Protein AF-A0A915BF65-F1 (afdb_monomer)

Secondary structure (DSSP, 8-state):
--EE-S-S-S----EEEEE--TTEEEEEE-SEEEPPPP--SS-SSEE------EEEEES-STT--EEEEE-

Organism: Parascaris univalens (NCBI:txid6257)

Mean predicted aligned error: 3.49 Å

Foldseek 3Di:
DFKDADDPALQDKKKKAKDADDFKDWPDFDGIDMFDGAHDPPDRMHTRVDDGDTDMDGPDPPRDMDMDMDD

Radius of gyration: 15.05 Å; Cα contacts (8 Å, |Δi|>4): 146; chains: 1; bounding box: 31×12×45 Å

InterPro domains:
  IPR010796 B9-type C2 domain [PF07162] (1-71)
  IPR010796 B9-type C2 domain [PS51381] (1-71)
  IPR010796 B9-type C2 domain [PTHR12968] (1-71)

Struc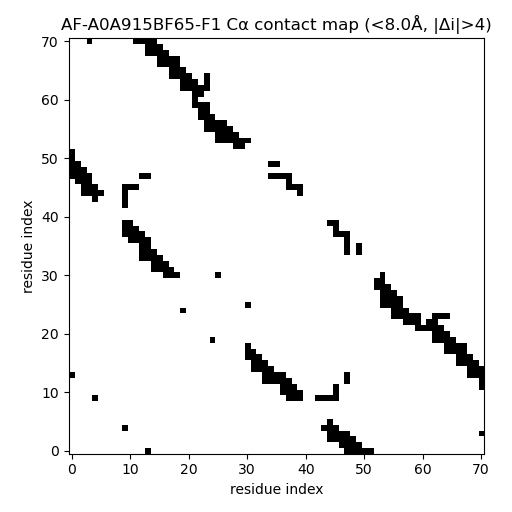ture (mmCIF, N/CA/C/O backbone):
data_AF-A0A915BF65-F1
#
_entry.id   AF-A0A915BF65-F1
#
loop_
_atom_site.group_PDB
_atom_site.id
_atom_site.type_symbol
_atom_site.label_atom_id
_atom_site.label_alt_id
_atom_site.label_comp_id
_atom_site.label_asym_id
_atom_site.label_entity_id
_atom_site.label_seq_id
_atom_site.pdbx_PDB_ins_code
_atom_site.Cartn_x
_atom_site.Cartn_y
_atom_site.Cartn_z
_atom_site.occupancy
_atom_site.B_iso_or_equiv
_atom_site.auth_seq_id
_atom_site.auth_comp_id
_atom_site.auth_asym_id
_atom_site.auth_atom_id
_atom_site.pdbx_PDB_model_num
ATOM 1 N N . ILE A 1 1 ? 0.839 5.739 -3.858 1.00 87.88 1 ILE A N 1
ATOM 2 C CA . ILE A 1 1 ? 2.133 5.107 -4.215 1.00 87.88 1 ILE A CA 1
ATOM 3 C C . ILE A 1 1 ? 2.514 5.657 -5.580 1.00 87.88 1 ILE A C 1
ATOM 5 O O . ILE A 1 1 ? 1.712 5.513 -6.492 1.00 87.88 1 ILE A O 1
ATOM 9 N N . GLU A 1 2 ? 3.621 6.394 -5.682 1.00 91.25 2 GLU A N 1
ATOM 10 C CA . GLU A 1 2 ? 3.922 7.226 -6.861 1.00 91.25 2 GLU A CA 1
ATOM 11 C C . GLU A 1 2 ? 4.701 6.460 -7.933 1.00 91.25 2 GLU A C 1
ATOM 13 O O . GLU A 1 2 ? 4.159 6.242 -9.014 1.00 91.25 2 GLU A O 1
ATOM 18 N N . SER A 1 3 ? 5.917 6.005 -7.626 1.00 94.19 3 SER A N 1
ATOM 19 C CA . SER A 1 3 ? 6.793 5.319 -8.581 1.00 94.19 3 SER A CA 1
ATOM 20 C C . SER A 1 3 ? 7.843 4.427 -7.902 1.00 94.19 3 SER A C 1
ATOM 22 O O . SER A 1 3 ? 7.966 4.430 -6.672 1.00 94.19 3 SER A O 1
ATOM 24 N N . ALA A 1 4 ? 8.586 3.661 -8.704 1.00 94.62 4 ALA A N 1
ATOM 25 C CA . ALA A 1 4 ? 9.761 2.888 -8.301 1.00 94.62 4 ALA A CA 1
ATOM 26 C C . ALA A 1 4 ? 10.892 3.002 -9.341 1.00 94.62 4 ALA A C 1
ATOM 28 O O . ALA A 1 4 ? 10.634 3.050 -10.544 1.00 94.62 4 ALA A O 1
ATOM 29 N N . THR A 1 5 ? 12.138 3.017 -8.862 1.00 93.62 5 THR A N 1
ATOM 30 C CA . THR A 1 5 ? 13.379 3.073 -9.658 1.00 93.62 5 THR A CA 1
ATOM 31 C C . THR A 1 5 ? 14.364 2.010 -9.176 1.00 93.62 5 THR A C 1
ATOM 33 O O . THR A 1 5 ? 14.143 1.391 -8.136 1.00 93.62 5 THR A O 1
ATOM 36 N N . ASP A 1 6 ? 15.458 1.808 -9.915 1.00 92.56 6 ASP A N 1
ATOM 37 C CA . ASP A 1 6 ? 16.561 0.905 -9.542 1.00 92.56 6 ASP A CA 1
ATOM 38 C C . ASP A 1 6 ? 16.191 -0.592 -9.508 1.00 92.56 6 ASP A C 1
ATOM 40 O O . ASP A 1 6 ? 16.817 -1.395 -8.812 1.00 92.56 6 ASP A O 1
ATOM 44 N N . PHE A 1 7 ? 15.198 -0.991 -10.308 1.00 91.88 7 PHE A N 1
ATOM 45 C CA . PHE A 1 7 ? 14.870 -2.392 -10.572 1.00 91.88 7 PHE A CA 1
ATOM 46 C C . PHE A 1 7 ? 15.446 -2.838 -11.925 1.00 91.88 7 PHE A C 1
ATOM 48 O O . PHE A 1 7 ? 15.533 -2.030 -12.847 1.00 91.88 7 PHE A O 1
ATOM 55 N N . PRO A 1 8 ? 15.805 -4.126 -12.095 1.00 90.44 8 PRO A N 1
ATOM 56 C CA . PRO A 1 8 ? 16.292 -4.643 -13.379 1.00 90.44 8 PRO A CA 1
ATOM 57 C C . PRO A 1 8 ? 15.270 -4.559 -14.524 1.00 90.44 8 PRO A C 1
ATOM 59 O O . PRO A 1 8 ? 15.649 -4.671 -15.686 1.00 90.44 8 PRO A O 1
ATOM 62 N N . ASP A 1 9 ? 13.986 -4.426 -14.187 1.00 88.50 9 ASP A N 1
ATOM 63 C CA . ASP A 1 9 ? 12.865 -4.306 -15.112 1.00 88.50 9 ASP A CA 1
ATOM 64 C C . ASP A 1 9 ? 11.852 -3.296 -14.543 1.00 88.50 9 ASP A C 1
ATOM 66 O O . ASP A 1 9 ? 11.623 -3.268 -13.333 1.00 88.50 9 ASP A O 1
ATOM 70 N N . CYS A 1 10 ? 11.242 -2.483 -15.409 1.00 89.31 10 CYS A N 1
ATOM 71 C CA . CYS A 1 10 ? 10.209 -1.504 -15.053 1.00 89.31 10 CYS A CA 1
ATOM 72 C C . CYS A 1 10 ? 8.784 -2.068 -15.172 1.00 89.31 10 CYS A C 1
ATOM 74 O O . CYS A 1 10 ? 7.812 -1.358 -14.923 1.00 89.31 10 CYS A O 1
ATOM 76 N N . ARG A 1 11 ? 8.644 -3.359 -15.506 1.00 93.44 11 ARG A N 1
ATOM 77 C CA . ARG A 1 11 ? 7.368 -4.091 -15.491 1.00 93.44 11 ARG A CA 1
ATOM 78 C C . ARG A 1 11 ? 6.929 -4.425 -14.064 1.00 93.44 11 ARG A C 1
ATOM 80 O O . ARG A 1 11 ? 6.935 -5.585 -13.649 1.00 93.44 11 ARG A O 1
ATOM 87 N N . LEU A 1 12 ? 6.583 -3.397 -13.300 1.00 95.94 12 LEU A N 1
ATOM 88 C CA . LEU A 1 12 ? 6.391 -3.484 -11.854 1.00 95.94 12 LEU A CA 1
ATOM 89 C C . LEU A 1 12 ? 4.955 -3.166 -11.452 1.00 95.94 12 LEU A C 1
ATOM 91 O O . LEU A 1 12 ? 4.264 -2.368 -12.079 1.00 95.94 12 LEU A O 1
ATOM 95 N N . PHE A 1 13 ? 4.526 -3.757 -10.345 1.00 96.50 13 PHE A N 1
ATOM 96 C CA . PHE A 1 13 ? 3.378 -3.308 -9.566 1.00 96.50 13 PHE A CA 1
ATOM 97 C C . PHE A 1 13 ? 3.803 -3.253 -8.103 1.00 96.50 13 PHE A C 1
ATOM 99 O O . PHE A 1 13 ? 4.729 -3.946 -7.692 1.00 96.50 13 PHE A O 1
ATOM 106 N N . CYS A 1 14 ? 3.093 -2.475 -7.298 1.00 96.94 14 CYS A N 1
ATOM 107 C CA . CYS A 1 14 ? 3.329 -2.417 -5.870 1.00 96.94 14 CYS A CA 1
ATOM 108 C C . CYS A 1 14 ? 2.172 -3.072 -5.116 1.00 96.94 14 CYS A C 1
ATOM 110 O O . CYS A 1 14 ? 1.010 -2.714 -5.312 1.00 96.94 14 CYS A O 1
ATOM 112 N N . LYS A 1 15 ? 2.479 -3.992 -4.203 1.00 97.88 15 LYS A N 1
ATOM 113 C CA . LYS A 1 15 ? 1.542 -4.465 -3.179 1.00 97.88 15 LYS A CA 1
ATOM 114 C C . LYS A 1 15 ? 1.641 -3.598 -1.942 1.00 97.88 15 LYS A C 1
ATOM 116 O O . LYS A 1 15 ? 2.723 -3.139 -1.574 1.00 97.88 15 LYS A O 1
ATOM 121 N N . TRP A 1 16 ? 0.514 -3.408 -1.278 1.00 97.81 16 TRP A N 1
ATOM 122 C CA . TRP A 1 16 ? 0.459 -2.672 -0.029 1.00 97.81 16 TRP A CA 1
ATOM 123 C C . TRP A 1 16 ? -0.506 -3.333 0.951 1.00 97.81 16 TRP A C 1
ATOM 125 O O . TRP A 1 16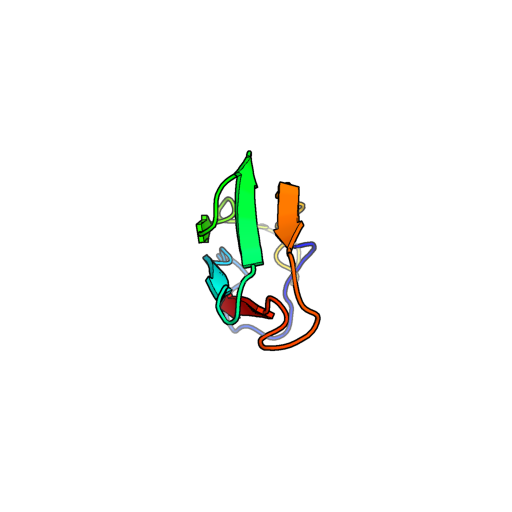 ? -1.463 -3.994 0.552 1.00 97.81 16 TRP A O 1
ATOM 135 N N . ASN A 1 17 ? -0.239 -3.170 2.244 1.00 97.94 17 ASN A N 1
ATOM 136 C CA . ASN A 1 17 ? -1.183 -3.514 3.302 1.00 97.94 17 ASN A CA 1
ATOM 137 C C . ASN A 1 17 ? -1.026 -2.595 4.515 1.00 97.94 17 ASN A C 1
ATO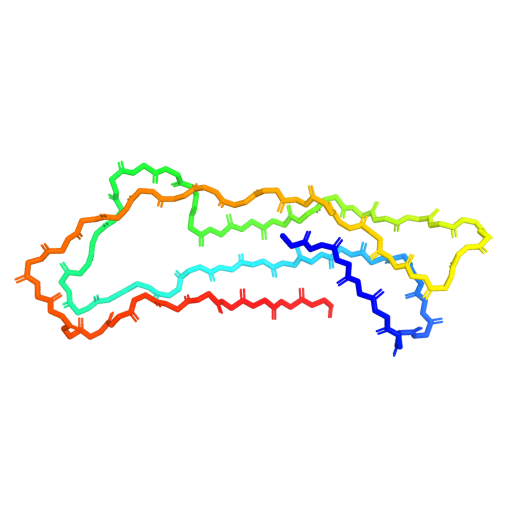M 139 O O . ASN A 1 17 ? 0.040 -2.024 4.751 1.00 97.94 17 ASN A O 1
ATOM 143 N N . LEU A 1 18 ? -2.091 -2.478 5.297 1.00 97.25 18 LEU A N 1
ATOM 144 C CA . LEU A 1 18 ? -2.141 -1.774 6.563 1.00 97.25 18 LEU A CA 1
ATOM 145 C C . LEU A 1 18 ? -2.115 -2.774 7.715 1.00 97.25 18 LEU A C 1
ATOM 147 O O . LEU A 1 18 ? -3.058 -3.531 7.939 1.00 97.25 18 LEU A O 1
ATOM 151 N N . GLN A 1 19 ? -1.053 -2.715 8.512 1.00 95.94 19 GLN A N 1
ATOM 152 C CA . GLN A 1 19 ? -1.022 -3.343 9.825 1.00 95.94 19 GLN A CA 1
ATOM 153 C C . GLN A 1 19 ? -1.668 -2.416 10.848 1.00 95.94 19 GLN A C 1
ATOM 155 O O . GLN A 1 19 ? -1.141 -1.350 11.174 1.00 95.94 19 GLN A O 1
ATOM 160 N N . ILE A 1 20 ? -2.812 -2.851 11.368 1.00 94.12 20 ILE A N 1
ATOM 161 C CA . ILE A 1 20 ? -3.640 -2.108 12.316 1.00 94.12 20 ILE A CA 1
ATOM 162 C C . ILE A 1 20 ? -3.789 -2.957 13.583 1.00 94.12 20 ILE A C 1
ATOM 164 O O . ILE A 1 20 ? -4.028 -4.161 13.513 1.00 94.12 20 ILE A O 1
ATOM 168 N N . GLY A 1 21 ? -3.638 -2.341 14.754 1.00 89.81 21 GLY A N 1
ATOM 169 C CA . GLY A 1 21 ? -3.759 -3.020 16.042 1.00 89.81 21 GLY A CA 1
ATOM 170 C C . GLY A 1 21 ? -4.005 -2.033 17.177 1.00 89.81 21 GLY A C 1
ATOM 171 O O . GLY A 1 21 ? -4.333 -0.879 16.941 1.00 89.81 21 GLY A O 1
ATOM 172 N N . GLY A 1 22 ? -3.875 -2.478 18.427 1.00 87.75 22 GLY A N 1
ATOM 173 C CA . GLY A 1 22 ? -3.782 -1.571 19.578 1.00 87.75 22 GLY A CA 1
ATOM 174 C C . GLY A 1 22 ? -4.966 -0.628 19.811 1.00 87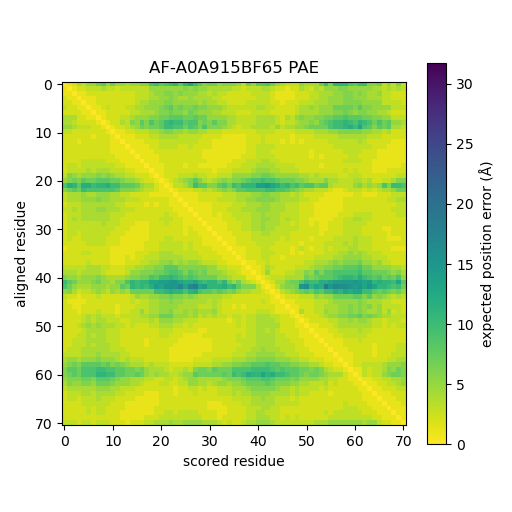.75 22 GLY A C 1
ATOM 175 O O . GLY A 1 22 ? -4.761 0.399 20.431 1.00 87.75 22 GLY A O 1
ATOM 176 N N . GLY A 1 23 ? -6.183 -0.946 19.353 1.00 92.69 23 GLY A N 1
ATOM 177 C CA . GLY A 1 23 ? -7.382 -0.114 19.558 1.00 92.69 23 GLY A CA 1
ATOM 178 C C . GLY A 1 23 ? -7.785 0.760 18.366 1.00 92.69 23 GLY A C 1
ATOM 179 O O . GLY A 1 23 ? -8.794 1.465 18.449 1.00 92.69 23 GLY A O 1
ATOM 180 N N . TRP A 1 24 ? -7.042 0.669 17.262 1.00 96.31 24 TRP A N 1
ATOM 181 C CA . TRP A 1 24 ? -7.420 1.210 15.961 1.00 96.31 24 TRP A CA 1
ATOM 182 C C . TRP A 1 24 ? -8.424 0.295 15.255 1.00 96.31 24 TRP A C 1
ATOM 184 O O . TRP A 1 24 ? -8.336 -0.930 15.352 1.00 96.31 24 TRP A O 1
ATOM 194 N N . ARG A 1 25 ? -9.374 0.886 14.528 1.00 95.56 25 ARG A N 1
ATOM 195 C CA . ARG A 1 25 ? -10.325 0.171 13.668 1.00 95.56 25 ARG A CA 1
ATOM 196 C C . ARG A 1 25 ? -10.463 0.860 12.317 1.00 95.56 25 ARG A C 1
ATOM 198 O O . ARG A 1 25 ? -10.392 2.087 12.243 1.00 95.56 25 ARG A O 1
ATOM 205 N N . VAL A 1 26 ? -10.746 0.066 11.294 1.00 97.06 26 VAL A N 1
ATOM 206 C CA . VAL A 1 26 ? -11.146 0.556 9.973 1.00 97.06 26 VAL A CA 1
ATOM 207 C C . VAL A 1 26 ? -12.619 0.926 10.018 1.00 97.06 26 VAL A C 1
ATOM 209 O O . VAL A 1 26 ? -13.447 0.147 10.491 1.00 97.06 26 VAL A O 1
ATOM 212 N N . VAL A 1 27 ? -12.927 2.142 9.588 1.00 98.06 27 VAL A N 1
ATOM 213 C CA . VAL A 1 27 ? -14.294 2.622 9.381 1.00 98.06 27 VAL A CA 1
ATOM 214 C C . VAL A 1 27 ? -14.699 2.379 7.931 1.00 98.06 27 VAL A C 1
ATOM 216 O O . VAL A 1 27 ? -15.797 1.891 7.688 1.00 98.06 27 VAL A O 1
ATOM 219 N N . GLU A 1 28 ? -13.799 2.685 6.996 1.00 98.31 28 GLU A N 1
ATOM 220 C CA . GLU A 1 28 ? -14.016 2.575 5.554 1.00 98.31 28 GLU A CA 1
ATOM 221 C C . GLU A 1 28 ? -12.670 2.472 4.821 1.00 98.31 28 GLU A C 1
ATOM 223 O O . GLU A 1 28 ? -11.637 2.891 5.353 1.00 98.31 28 GLU A O 1
ATOM 228 N N . GLY A 1 29 ? -12.697 1.937 3.602 1.00 97.19 29 GLY A N 1
ATOM 229 C CA . GLY A 1 29 ? -11.525 1.747 2.752 1.00 97.19 29 GLY A CA 1
ATOM 230 C C . GLY A 1 29 ? 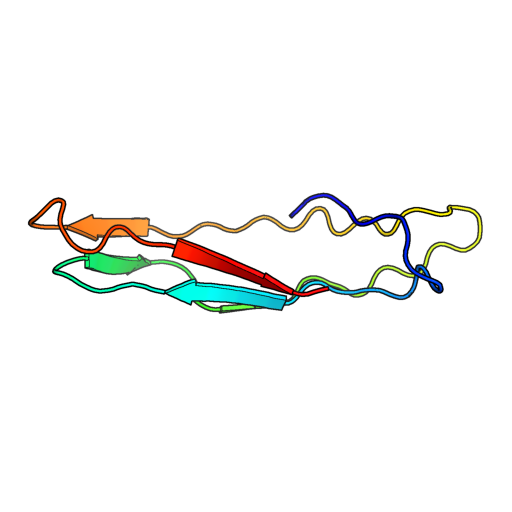-10.942 0.339 2.844 1.00 97.19 29 GLY A C 1
ATOM 231 O O . GLY A 1 29 ? -11.318 -0.470 3.696 1.00 97.19 29 GLY A O 1
ATOM 232 N N . GLU A 1 30 ? -10.024 0.044 1.931 1.00 97.62 30 GLU A N 1
ATOM 233 C CA . GLU A 1 30 ? -9.346 -1.249 1.865 1.00 97.62 30 GLU A CA 1
ATOM 234 C C . GLU A 1 30 ? -8.091 -1.251 2.743 1.00 97.62 30 GLU A C 1
ATOM 236 O O . GLU A 1 30 ? -7.394 -0.247 2.873 1.00 97.62 30 GLU A O 1
ATOM 241 N N . THR A 1 31 ? -7.782 -2.386 3.367 1.00 97.06 31 THR A N 1
ATOM 242 C CA . THR A 1 31 ? -6.569 -2.531 4.189 1.00 97.06 31 THR A CA 1
ATOM 243 C C . THR A 1 31 ? -5.423 -3.199 3.460 1.00 97.06 31 THR A C 1
ATOM 245 O O . THR A 1 31 ? -4.334 -3.288 4.011 1.00 97.06 31 THR A O 1
ATOM 248 N N . GLU A 1 32 ? -5.645 -3.704 2.259 1.00 97.94 32 GLU A N 1
ATOM 249 C CA . GLU A 1 32 ? -4.621 -4.314 1.428 1.00 97.94 32 GLU A CA 1
ATOM 250 C C . GLU A 1 32 ? -5.023 -4.203 -0.031 1.00 97.94 32 GLU A C 1
ATOM 252 O O . GLU A 1 32 ? -6.206 -4.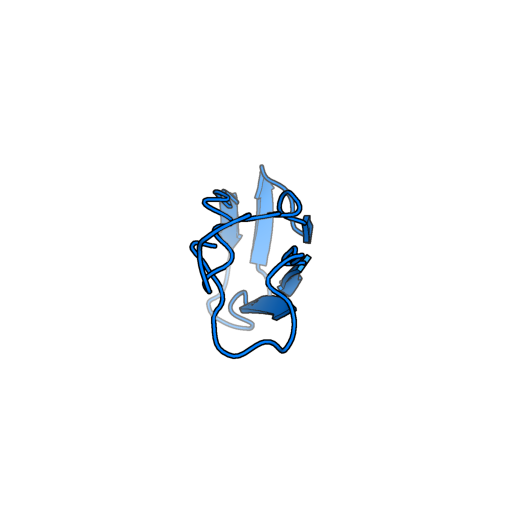123 -0.349 1.00 97.94 32 GLU A O 1
ATOM 257 N N . GLY A 1 33 ? -4.032 -4.210 -0.911 1.00 97.44 33 GLY A N 1
ATOM 258 C CA . GLY A 1 33 ? -4.279 -4.105 -2.333 1.00 97.44 33 GLY A CA 1
ATOM 259 C C . GLY A 1 33 ? -3.000 -4.146 -3.148 1.00 97.44 33 GLY A C 1
ATOM 260 O O . GLY A 1 33 ? -1.899 -4.415 -2.651 1.00 97.44 33 GLY A O 1
ATOM 261 N N . GLN A 1 34 ? -3.163 -3.871 -4.435 1.00 97.38 34 GLN A N 1
ATOM 26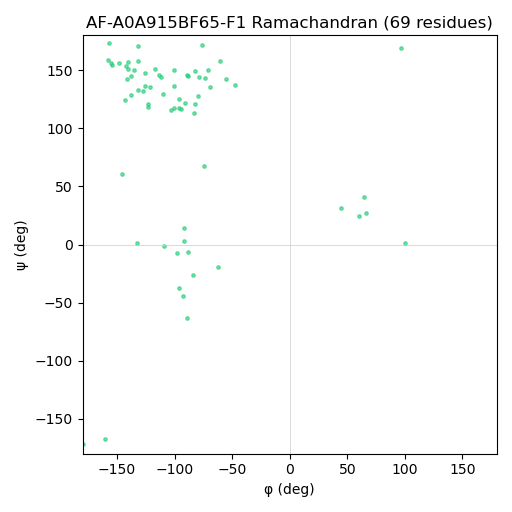2 C CA . GLN A 1 34 ? -2.059 -3.712 -5.365 1.00 97.38 34 GLN A CA 1
ATOM 263 C C . GLN A 1 34 ? -2.354 -2.595 -6.361 1.00 97.38 34 GLN A C 1
ATOM 265 O O . GLN A 1 34 ? -3.511 -2.318 -6.675 1.00 97.38 34 GLN A O 1
ATOM 270 N N . THR A 1 35 ? -1.301 -1.981 -6.881 1.00 97.06 35 THR A N 1
ATOM 271 C CA . THR A 1 35 ? -1.401 -1.021 -7.981 1.00 97.06 35 THR A CA 1
ATOM 272 C C . THR A 1 35 ? -1.633 -1.745 -9.305 1.00 97.06 35 THR A C 1
ATOM 274 O O . THR A 1 35 ? -1.514 -2.972 -9.398 1.00 97.06 35 THR A O 1
ATOM 277 N N . GLN A 1 36 ? -1.908 -0.987 -10.366 1.00 95.19 36 GLN A N 1
ATOM 278 C CA . GLN A 1 36 ? -1.710 -1.504 -11.714 1.00 95.19 36 GLN A CA 1
ATOM 279 C C . GLN A 1 36 ? -0.237 -1.876 -11.939 1.00 95.19 36 GLN A C 1
ATOM 281 O O . GLN A 1 36 ? 0.657 -1.371 -11.251 1.00 95.19 36 GLN A O 1
ATOM 286 N N . THR A 1 37 ? -0.003 -2.753 -12.913 1.00 95.88 37 THR A N 1
ATOM 287 C CA . THR A 1 37 ? 1.338 -3.010 -13.439 1.00 95.88 37 THR A CA 1
ATOM 288 C C . THR A 1 37 ? 1.677 -1.933 -14.454 1.00 95.88 37 THR A C 1
ATOM 290 O O . THR A 1 37 ? 0.954 -1.793 -15.442 1.00 95.88 37 THR A O 1
ATOM 293 N N . ASP A 1 38 ? 2.750 -1.191 -14.208 1.00 95.31 38 ASP A N 1
ATOM 294 C CA . ASP A 1 38 ? 3.306 -0.292 -15.209 1.00 95.31 38 ASP A CA 1
ATOM 295 C C . ASP A 1 38 ? 4.210 -1.061 -16.178 1.00 95.31 38 ASP A C 1
ATOM 297 O O . ASP A 1 38 ? 4.774 -2.099 -15.828 1.00 95.31 38 ASP A O 1
ATOM 301 N N . LEU A 1 39 ? 4.277 -0.599 -17.424 1.00 91.69 39 LEU A N 1
ATOM 302 C CA . LEU A 1 39 ? 4.979 -1.249 -18.533 1.00 91.69 39 LEU A CA 1
ATOM 303 C C . LEU A 1 39 ? 5.573 -0.179 -19.473 1.00 91.69 39 LEU A C 1
ATOM 305 O O . LEU A 1 39 ? 5.173 -0.115 -20.639 1.00 91.69 39 LEU A O 1
ATOM 309 N N . PRO A 1 40 ? 6.479 0.690 -18.995 1.00 88.31 40 PRO A N 1
ATOM 310 C CA . PRO A 1 40 ? 7.005 1.771 -19.818 1.00 88.31 40 PRO A CA 1
ATOM 311 C C . PRO A 1 40 ? 7.913 1.224 -20.929 1.00 88.31 40 PRO A C 1
ATOM 313 O O . PRO A 1 40 ? 8.755 0.359 -20.697 1.00 88.31 40 PRO A O 1
ATOM 316 N N . GLU A 1 41 ? 7.756 1.738 -22.153 1.00 85.25 41 GLU A N 1
ATOM 317 C CA . GLU A 1 41 ? 8.595 1.338 -23.298 1.00 85.25 41 GLU A CA 1
ATOM 318 C C . GLU A 1 41 ? 9.929 2.099 -23.363 1.00 85.25 41 GLU A C 1
ATOM 320 O O . GLU A 1 41 ? 10.902 1.590 -23.918 1.00 85.25 41 GLU A O 1
ATOM 325 N N . TYR A 1 42 ? 9.979 3.316 -22.812 1.00 83.81 42 TYR A N 1
ATOM 326 C CA . TYR A 1 42 ? 11.105 4.244 -22.982 1.00 83.81 42 TYR A CA 1
ATOM 327 C C . TYR A 1 42 ? 11.599 4.880 -21.677 1.00 83.81 42 TYR A C 1
ATOM 329 O O . TYR A 1 42 ? 12.512 5.703 -21.714 1.00 83.81 42 TYR A O 1
ATOM 337 N N . GLU A 1 43 ? 11.001 4.535 -20.537 1.00 82.38 43 GLU A N 1
ATOM 338 C CA . GLU A 1 43 ? 11.332 5.113 -19.233 1.00 82.38 43 GLU A CA 1
ATOM 339 C C . GLU A 1 43 ? 11.985 4.057 -18.336 1.00 82.38 43 GLU A C 1
ATOM 341 O O . GLU A 1 43 ? 11.625 2.884 -18.379 1.00 82.38 43 GLU A O 1
ATOM 346 N N . GLU A 1 44 ? 12.944 4.483 -17.512 1.00 87.12 44 GLU A N 1
ATOM 347 C CA . GLU A 1 44 ? 13.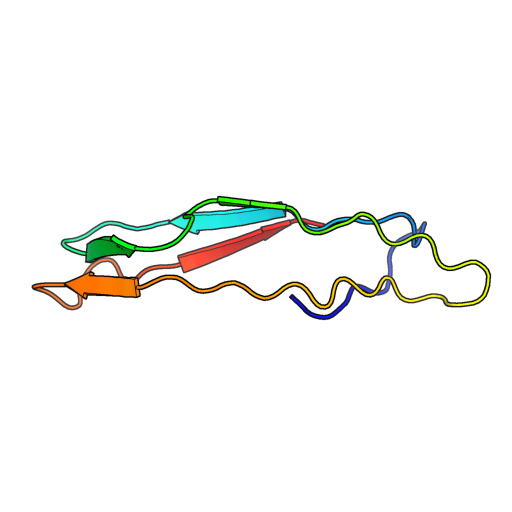623 3.634 -16.516 1.00 87.12 44 GLU A CA 1
ATOM 348 C C . GLU A 1 44 ? 12.931 3.688 -15.137 1.00 87.12 44 GLU A C 1
ATOM 350 O O . GLU A 1 44 ? 13.500 3.304 -14.114 1.00 87.12 44 GLU A O 1
ATOM 355 N N . VAL A 1 45 ? 11.704 4.213 -15.098 1.00 92.94 45 VAL A N 1
ATOM 356 C CA . VAL A 1 45 ? 10.907 4.430 -13.888 1.00 92.94 45 VAL A CA 1
ATOM 357 C C . VAL A 1 45 ? 9.544 3.783 -14.088 1.00 92.94 45 VAL A C 1
ATOM 359 O O . VAL A 1 45 ? 8.903 4.026 -15.103 1.00 92.94 45 VAL A O 1
ATOM 362 N N . ALA A 1 46 ? 9.084 3.000 -13.111 1.00 94.19 46 ALA A N 1
ATOM 363 C CA . ALA A 1 46 ? 7.715 2.493 -13.093 1.00 94.19 46 ALA A CA 1
ATOM 364 C C . ALA A 1 46 ? 6.810 3.466 -12.327 1.00 94.19 46 ALA A C 1
ATOM 366 O O . ALA A 1 46 ? 7.053 3.725 -11.145 1.00 94.19 46 ALA A O 1
ATOM 367 N N . TYR A 1 47 ? 5.760 3.984 -12.959 1.00 94.00 47 TYR A N 1
ATOM 368 C CA . TYR A 1 47 ? 4.784 4.895 -12.365 1.00 94.00 47 TYR A CA 1
ATOM 369 C C . TYR A 1 47 ? 3.503 4.164 -11.955 1.00 94.00 47 TYR A C 1
ATOM 371 O O . TYR A 1 47 ? 2.740 3.653 -12.773 1.00 94.00 47 TYR A O 1
ATOM 379 N N . PHE A 1 48 ? 3.208 4.181 -10.657 1.00 94.00 48 PHE A N 1
ATOM 380 C CA . PHE A 1 48 ? 2.001 3.567 -10.111 1.00 94.00 48 PHE A CA 1
ATOM 381 C C . PHE A 1 48 ? 0.860 4.566 -9.928 1.00 94.00 48 PHE A C 1
ATOM 383 O O . PHE A 1 48 ? -0.291 4.199 -10.123 1.00 94.00 48 PHE A O 1
ATOM 390 N N . SER A 1 49 ? 1.128 5.812 -9.523 1.00 91.12 49 SER A N 1
ATOM 391 C CA . SER A 1 49 ? 0.100 6.859 -9.330 1.00 91.12 49 SER A CA 1
ATOM 392 C C . SER A 1 49 ? -1.174 6.394 -8.591 1.00 91.12 49 SER A C 1
ATOM 394 O O . SER A 1 49 ? -2.278 6.865 -8.863 1.00 91.12 49 SER A O 1
ATOM 396 N N . HIS A 1 50 ? -1.039 5.436 -7.669 1.00 93.19 50 HIS A N 1
ATOM 397 C CA . HIS A 1 50 ? -2.179 4.732 -7.085 1.00 93.19 50 HIS A CA 1
ATOM 398 C C . HIS A 1 50 ? -2.576 5.377 -5.750 1.00 93.19 50 HIS A C 1
ATOM 400 O O . HIS A 1 50 ? -1.746 5.389 -4.823 1.00 93.19 50 HIS A O 1
ATOM 406 N N . PRO A 1 51 ? -3.798 5.930 -5.625 1.00 94.56 51 PRO A N 1
ATOM 407 C CA . PRO A 1 51 ? -4.277 6.491 -4.371 1.00 94.56 51 PRO A CA 1
ATOM 408 C C . PRO A 1 51 ? -4.618 5.373 -3.380 1.00 94.56 51 PRO A C 1
ATOM 410 O O . PRO A 1 51 ? -5.145 4.334 -3.761 1.00 94.56 51 PRO A O 1
ATOM 413 N N . VAL A 1 52 ? -4.333 5.606 -2.100 1.00 95.12 52 VAL A N 1
ATOM 414 C CA . VAL A 1 52 ? -4.789 4.755 -0.995 1.00 95.12 52 VAL A CA 1
ATOM 415 C C . VAL A 1 52 ? -5.562 5.657 -0.046 1.00 95.12 52 VAL A C 1
ATOM 417 O O . VAL A 1 52 ? -4.992 6.611 0.482 1.00 95.12 52 VAL A O 1
ATOM 420 N N . ASP A 1 53 ? -6.847 5.367 0.138 1.00 96.81 53 ASP A N 1
ATOM 421 C CA . ASP A 1 53 ? -7.737 6.111 1.027 1.00 96.81 53 ASP A CA 1
ATOM 422 C C . ASP A 1 53 ? -8.355 5.158 2.050 1.00 96.81 53 ASP A C 1
ATOM 424 O O . ASP A 1 53 ? -8.982 4.159 1.688 1.00 96.81 53 ASP A O 1
ATOM 428 N N . VAL A 1 54 ? -8.114 5.436 3.333 1.00 97.06 54 VAL A N 1
ATOM 429 C CA . VAL A 1 54 ? -8.559 4.597 4.448 1.00 97.06 54 VAL A CA 1
ATOM 430 C C . VAL A 1 54 ? -8.960 5.474 5.620 1.00 97.06 54 VAL A C 1
ATOM 432 O O . VAL A 1 54 ? -8.168 6.253 6.156 1.00 97.06 54 VAL A O 1
ATOM 435 N N . HIS A 1 55 ? -10.189 5.283 6.082 1.00 97.81 55 HIS A N 1
ATOM 436 C CA . HIS A 1 55 ? -10.730 5.977 7.236 1.00 97.81 55 HIS A CA 1
ATOM 437 C C . HIS A 1 55 ? -10.538 5.121 8.489 1.00 97.81 55 HIS A C 1
ATOM 439 O O . HIS A 1 55 ? -11.114 4.039 8.623 1.00 97.81 55 HIS A O 1
ATOM 445 N N . LEU A 1 56 ? -9.751 5.623 9.442 1.00 97.06 56 LEU A N 1
ATOM 446 C CA . LEU A 1 56 ? -9.485 4.956 10.714 1.00 97.06 56 LEU A CA 1
ATOM 447 C C . LEU A 1 56 ? -10.073 5.723 11.899 1.00 97.06 56 LEU A C 1
ATOM 449 O O . LEU A 1 56 ? -10.062 6.951 11.941 1.00 97.06 56 LEU A O 1
ATOM 453 N N . ALA A 1 57 ? -10.518 4.981 12.910 1.00 97.12 57 ALA A N 1
ATOM 454 C CA . ALA A 1 57 ? -10.901 5.525 14.208 1.00 97.12 57 ALA A CA 1
ATOM 455 C C . ALA A 1 57 ? -10.127 4.818 15.325 1.00 97.12 57 ALA A C 1
ATOM 457 O O . ALA A 1 57 ? -9.858 3.620 15.237 1.00 97.12 57 ALA A O 1
ATOM 458 N N . THR A 1 58 ? -9.817 5.535 16.406 1.00 97.25 58 THR A N 1
ATOM 459 C CA . THR A 1 58 ? -9.133 4.958 17.567 1.00 97.25 58 THR A CA 1
ATOM 460 C C . THR A 1 58 ? -9.679 5.478 18.891 1.00 97.25 58 THR A C 1
ATOM 462 O O . THR A 1 58 ? -10.260 6.560 18.965 1.00 97.25 58 THR A O 1
ATOM 465 N N . LYS A 1 59 ? -9.464 4.699 19.953 1.00 94.56 59 LYS A N 1
ATOM 466 C CA . LYS A 1 59 ? -9.672 5.109 21.352 1.00 94.56 59 LYS A CA 1
ATOM 467 C C . LYS A 1 59 ? -8.355 5.290 22.119 1.00 94.56 59 LYS A C 1
ATOM 469 O O . LYS A 1 59 ? -8.381 5.615 23.301 1.00 94.56 59 LYS A O 1
ATOM 474 N N . THR A 1 60 ? -7.212 5.042 21.478 1.00 93.38 60 THR A N 1
ATOM 475 C CA . THR A 1 60 ? -5.878 5.090 22.096 1.00 93.38 60 THR A CA 1
ATOM 476 C C . THR A 1 60 ? -4.792 5.359 21.051 1.00 93.38 60 THR A C 1
ATOM 478 O O . THR A 1 60 ? -4.947 5.074 19.868 1.00 93.38 60 THR A O 1
ATOM 481 N N . MET A 1 61 ? -3.662 5.902 21.491 1.00 87.12 61 MET A N 1
ATOM 482 C CA . MET A 1 61 ? -2.514 6.189 20.625 1.00 87.12 61 MET A CA 1
ATOM 483 C C . MET A 1 61 ? -1.541 5.005 20.499 1.00 87.12 61 MET A C 1
ATOM 485 O O . MET A 1 61 ? -0.588 5.067 19.725 1.00 87.12 61 MET A O 1
ATOM 489 N N . GLN A 1 62 ? -1.747 3.927 21.261 1.00 92.06 62 GLN A N 1
ATOM 490 C CA . GLN A 1 62 ? -0.916 2.724 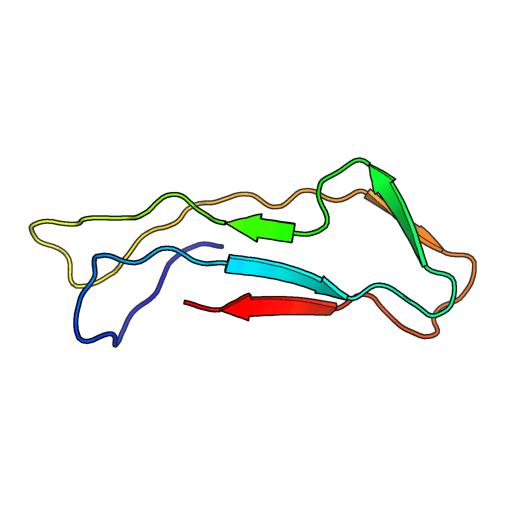21.181 1.00 92.06 62 GLN A CA 1
ATOM 491 C C . GLN A 1 62 ? -1.168 1.960 19.874 1.00 92.06 62 GLN A C 1
ATOM 493 O O . GLN A 1 62 ? -2.271 1.979 19.336 1.00 92.06 62 GLN A O 1
ATOM 498 N N . GLY A 1 63 ? -0.144 1.263 19.372 1.00 91.12 63 GLY A N 1
ATOM 499 C CA . GLY A 1 63 ? -0.281 0.404 18.190 1.00 91.12 63 GLY A CA 1
ATOM 500 C C . GLY A 1 63 ? -0.629 1.158 16.906 1.00 91.12 63 GLY A C 1
ATOM 501 O O . GLY A 1 63 ? -1.458 0.675 16.142 1.00 91.12 63 GLY A O 1
ATOM 502 N N . TRP A 1 64 ? -0.015 2.330 16.697 1.00 93.94 64 TRP A N 1
ATOM 503 C CA . TRP A 1 64 ? -0.256 3.182 15.531 1.00 93.94 64 TRP A CA 1
ATOM 504 C C . TRP A 1 64 ? -0.230 2.384 14.210 1.00 93.94 64 TRP A C 1
ATOM 506 O O . TRP A 1 64 ? 0.662 1.539 14.049 1.00 93.94 64 TRP A O 1
ATOM 516 N N . PRO A 1 65 ? -1.166 2.648 13.278 1.00 95.19 65 PRO A N 1
ATOM 517 C CA . PRO A 1 65 ? -1.229 1.972 11.989 1.00 95.19 65 PRO A CA 1
ATOM 518 C C . PRO A 1 65 ? 0.081 2.095 11.212 1.00 95.19 65 PRO A C 1
ATOM 520 O O . PRO A 1 65 ? 0.727 3.146 11.221 1.00 95.19 65 PRO A O 1
ATOM 523 N N . ARG A 1 66 ? 0.466 1.027 10.514 1.00 95.88 66 ARG A N 1
ATOM 524 C CA . ARG A 1 66 ? 1.654 1.003 9.651 1.00 95.88 66 ARG A CA 1
ATOM 525 C C . ARG A 1 66 ? 1.263 0.554 8.260 1.00 95.88 66 ARG A C 1
ATOM 527 O O . ARG A 1 66 ? 0.524 -0.415 8.125 1.00 95.88 66 ARG A O 1
ATOM 534 N N . ILE A 1 67 ? 1.796 1.227 7.251 1.00 96.44 67 ILE A N 1
ATOM 535 C CA . ILE A 1 67 ? 1.683 0.793 5.864 1.00 96.44 67 ILE A CA 1
ATOM 536 C C . ILE A 1 67 ? 2.933 0.005 5.477 1.00 96.44 67 ILE A C 1
ATOM 538 O O . ILE A 1 67 ? 4.053 0.484 5.651 1.00 96.44 67 ILE A O 1
ATOM 542 N N . ASN A 1 68 ? 2.733 -1.213 4.984 1.00 97.19 68 ASN A N 1
ATOM 543 C CA . ASN A 1 68 ? 3.771 -2.027 4.367 1.00 97.19 68 ASN A CA 1
ATOM 544 C C . ASN A 1 68 ? 3.620 -1.924 2.854 1.00 97.19 68 ASN A C 1
ATOM 546 O O . ASN A 1 68 ? 2.505 -1.988 2.339 1.00 97.19 68 ASN A O 1
ATOM 550 N N . ILE A 1 69 ? 4.741 -1.770 2.162 1.00 96.19 69 ILE A N 1
ATOM 551 C CA . ILE A 1 69 ? 4.818 -1.558 0.719 1.00 96.19 69 ILE A CA 1
ATOM 552 C C . ILE A 1 69 ? 5.866 -2.533 0.185 1.00 96.19 69 ILE A C 1
ATOM 554 O O . ILE A 1 69 ? 6.945 -2.650 0.769 1.00 96.19 69 ILE A O 1
ATOM 558 N N . GLN A 1 70 ? 5.539 -3.244 -0.890 1.00 95.88 70 GLN A N 1
ATOM 559 C CA . GLN A 1 70 ? 6.436 -4.183 -1.557 1.00 95.88 70 GLN A CA 1
ATOM 560 C C . GLN A 1 70 ? 6.302 -4.029 -3.072 1.00 95.88 70 GLN A C 1
ATOM 562 O O . GLN A 1 70 ? 5.189 -4.096 -3.593 1.00 95.88 70 GLN A O 1
ATOM 567 N N . VAL A 1 71 ? 7.437 -3.863 -3.746 1.00 92.62 71 VAL A N 1
ATOM 568 C CA . VAL A 1 71 ? 7.577 -3.816 -5.208 1.00 92.62 71 VAL A CA 1
ATOM 569 C C . VAL A 1 71 ? 8.323 -5.064 -5.656 1.00 92.62 71 VAL A C 1
ATOM 571 O O . VAL A 1 71 ? 9.326 -5.400 -4.981 1.00 92.62 71 VAL A O 1
#

Solvent-accessible surface area (backbone atoms only — not comparable to full-atom values): 4314 Å² total; per-residue (Å²): 85,59,66,52,67,93,58,101,61,36,75,38,44,41,39,38,37,54,53,70,36,58,58,49,42,81,77,46,66,70,56,59,54,66,44,60,72,23,72,59,92,88,51,81,49,22,64,42,74,35,87,84,67,66,44,72,50,65,85,51,84,50,50,68,71,42,80,48,77,49,112

pLDDT: mean 94.0, std 3.67, range [82.38, 98.31]

Sequence (71 aa):
IESATDFPDCRLFCKWNLQIGGGWRVVEGETEGQTQTDLPEYEEVAYFSHPVDVHLATKTMQGWPRINIQV